Protein AF-A0A7Y3P8Q8-F1 (afdb_monomer_lite)

Sequence (70 aa):
VVTPALGLVQIVGLVLCARRGTSGPNRFGPAPFTGATISDPGIPSTTCPTCGKMVLPGQPYCPTCGTELH

Structure (mmCIF, N/CA/C/O backbone):
data_AF-A0A7Y3P8Q8-F1
#
_entry.id   AF-A0A7Y3P8Q8-F1
#
loop_
_atom_site.group_PDB
_atom_site.id
_atom_site.type_symbol
_atom_site.label_atom_id
_atom_site.label_alt_id
_atom_site.label_comp_id
_atom_site.label_asym_id
_atom_site.label_entity_id
_atom_site.label_seq_id
_atom_site.pdbx_PDB_ins_code
_atom_site.Cartn_x
_atom_site.Cartn_y
_atom_site.Cartn_z
_atom_site.occupancy
_atom_site.B_iso_or_equiv
_atom_site.auth_seq_id
_atom_site.auth_comp_id
_atom_site.auth_asym_id
_atom_site.auth_atom_id
_atom_site.pdbx_PDB_model_num
ATOM 1 N N . VAL A 1 1 ? 44.972 33.938 -36.419 1.00 48.84 1 VAL A N 1
ATOM 2 C CA . VAL A 1 1 ? 45.522 33.601 -35.086 1.00 48.84 1 VAL A CA 1
ATOM 3 C C . VAL A 1 1 ? 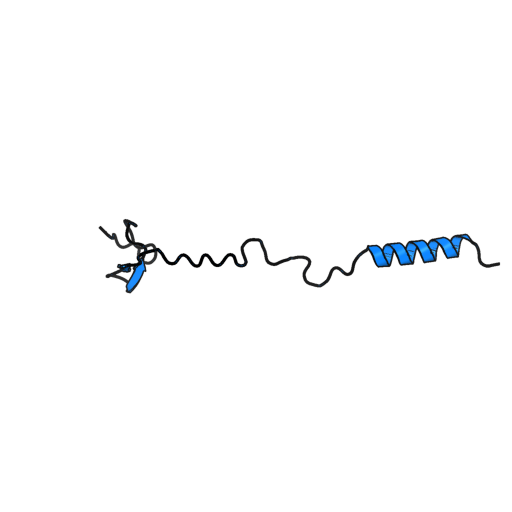44.369 33.313 -34.139 1.00 48.84 1 VAL A C 1
ATOM 5 O O . VAL A 1 1 ? 43.782 34.226 -33.583 1.00 48.84 1 VAL A O 1
ATOM 8 N N . VAL A 1 2 ? 43.950 32.049 -34.059 1.00 50.03 2 VAL A N 1
ATOM 9 C CA . VAL A 1 2 ? 42.908 31.625 -33.114 1.00 50.03 2 VAL A CA 1
ATOM 10 C C . VAL A 1 2 ? 43.514 31.729 -31.717 1.00 50.03 2 VAL A C 1
ATOM 12 O O . VAL A 1 2 ? 44.530 31.099 -31.436 1.00 50.03 2 VAL A O 1
ATOM 15 N N . THR A 1 3 ? 42.955 32.589 -30.877 1.00 54.09 3 THR A N 1
ATOM 16 C CA . THR A 1 3 ? 43.433 32.858 -29.521 1.00 54.09 3 THR A CA 1
ATOM 17 C C . THR A 1 3 ? 43.461 31.542 -28.725 1.00 54.09 3 THR A C 1
ATOM 19 O O . THR A 1 3 ? 42.414 30.897 -28.622 1.00 54.09 3 THR A O 1
ATOM 22 N N . PRO A 1 4 ? 44.598 31.115 -28.137 1.00 58.75 4 PRO A N 1
ATOM 23 C CA . PRO A 1 4 ? 44.707 29.821 -27.441 1.00 58.75 4 PRO A CA 1
ATOM 24 C C . PRO A 1 4 ? 43.728 29.671 -26.260 1.00 58.75 4 PRO A C 1
ATOM 26 O O . PRO A 1 4 ? 43.390 28.557 -25.865 1.00 58.75 4 PRO A O 1
ATOM 29 N N . ALA A 1 5 ? 43.204 30.788 -25.746 1.00 59.09 5 ALA A N 1
ATOM 30 C CA . ALA A 1 5 ? 42.172 30.815 -24.715 1.00 59.09 5 ALA A CA 1
ATOM 31 C C . ALA A 1 5 ? 40.827 30.212 -25.171 1.00 59.09 5 ALA A C 1
ATOM 33 O O . ALA A 1 5 ? 40.136 29.594 -24.365 1.00 59.09 5 ALA A O 1
ATOM 34 N N . LEU A 1 6 ? 40.460 30.330 -26.455 1.00 60.06 6 LEU A N 1
ATOM 35 C CA . LEU A 1 6 ? 39.178 29.816 -26.950 1.00 60.06 6 LEU A CA 1
ATOM 36 C C . LEU A 1 6 ? 39.167 28.280 -26.995 1.00 60.06 6 LEU A C 1
ATOM 38 O O . LEU A 1 6 ? 38.149 27.665 -26.697 1.00 60.06 6 LEU A O 1
ATOM 42 N N . GLY A 1 7 ? 40.315 27.660 -27.293 1.00 69.12 7 GLY A N 1
ATOM 43 C CA . GLY A 1 7 ? 40.459 26.202 -27.299 1.00 69.12 7 GLY A CA 1
ATOM 44 C C . GLY A 1 7 ? 40.238 25.593 -25.915 1.00 69.12 7 GLY A C 1
ATOM 45 O O . GLY A 1 7 ? 39.481 24.636 -25.774 1.00 69.12 7 GLY A O 1
ATOM 46 N N . LEU A 1 8 ? 40.819 26.198 -24.875 1.00 72.00 8 LEU A N 1
ATOM 47 C CA . LEU A 1 8 ? 40.631 25.737 -23.497 1.00 72.00 8 LEU A CA 1
ATOM 48 C C . LEU A 1 8 ? 39.189 25.934 -23.015 1.00 72.00 8 LEU A C 1
ATOM 50 O O . LEU A 1 8 ? 38.652 25.042 -22.366 1.00 72.00 8 LEU A O 1
ATOM 54 N N . VAL A 1 9 ? 38.528 27.038 -23.380 1.00 77.88 9 VAL A N 1
ATOM 55 C CA . VAL A 1 9 ? 37.115 27.277 -23.029 1.00 77.88 9 VAL A CA 1
ATOM 56 C C . VAL A 1 9 ? 36.187 26.243 -23.677 1.00 77.88 9 VAL A C 1
ATOM 58 O O . VAL A 1 9 ? 35.292 25.735 -23.006 1.00 77.88 9 VAL A O 1
ATOM 61 N N . GLN A 1 10 ? 36.424 25.868 -24.939 1.00 75.75 10 GLN A N 1
ATOM 62 C CA . GLN A 1 10 ? 35.631 24.841 -25.630 1.00 75.75 10 GLN A CA 1
ATOM 63 C C . GLN A 1 10 ? 35.848 23.443 -25.036 1.00 75.75 10 GLN A C 1
ATOM 65 O O . GLN A 1 10 ? 34.886 22.709 -24.816 1.00 75.75 10 GLN A O 1
ATOM 70 N N . ILE A 1 11 ? 37.095 23.085 -24.714 1.00 81.12 11 ILE A N 1
ATOM 71 C CA . ILE A 1 11 ? 37.435 21.788 -24.109 1.00 81.12 11 ILE A CA 1
ATOM 72 C C . ILE A 1 11 ? 36.865 21.688 -22.690 1.00 81.12 11 ILE A C 1
ATOM 74 O O . ILE A 1 11 ? 36.228 20.693 -22.349 1.00 81.12 11 ILE A O 1
ATOM 78 N N . VAL A 1 12 ? 37.042 22.724 -21.865 1.00 83.19 12 VAL A N 1
ATOM 79 C CA . VAL A 1 12 ? 36.494 22.768 -20.502 1.00 83.19 12 VAL A CA 1
ATOM 80 C C . VAL A 1 12 ? 34.965 22.768 -20.538 1.00 83.19 12 VAL A C 1
ATOM 82 O O . VAL A 1 12 ? 34.349 22.039 -19.764 1.00 83.19 12 VAL A O 1
ATOM 85 N N . GLY A 1 13 ? 34.347 23.498 -21.471 1.00 80.88 13 GLY A N 1
ATOM 86 C CA . GLY A 1 13 ? 32.901 23.483 -21.699 1.00 80.88 13 GLY A CA 1
ATOM 87 C C . GLY A 1 13 ? 32.373 22.092 -22.056 1.00 80.88 13 GLY A C 1
ATOM 88 O O . GLY A 1 13 ? 31.479 21.591 -21.378 1.00 80.88 13 GLY A O 1
ATOM 89 N N . LEU A 1 14 ? 32.976 21.418 -23.042 1.00 77.62 14 LEU A N 1
ATOM 90 C CA . LEU A 1 14 ? 32.616 20.051 -23.441 1.00 77.62 14 LEU A CA 1
ATOM 91 C C . LEU A 1 14 ? 32.791 19.040 -22.302 1.00 77.62 14 LEU A C 1
ATOM 93 O O . LEU A 1 14 ? 31.906 18.219 -22.067 1.00 77.62 14 LEU A O 1
ATOM 97 N N . VAL A 1 15 ? 33.896 19.117 -21.557 1.00 83.06 15 VAL A N 1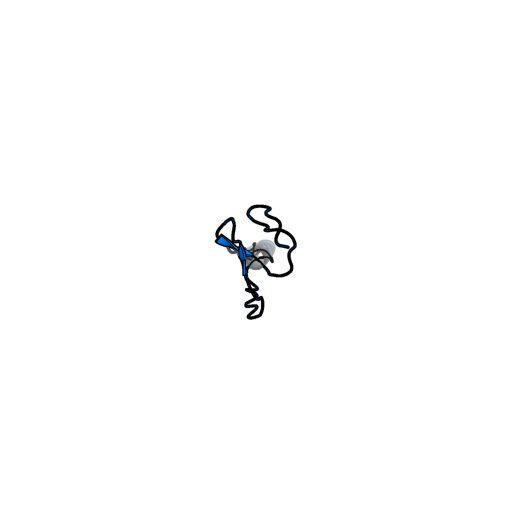
ATOM 98 C CA . VAL A 1 15 ? 34.166 18.225 -20.419 1.00 83.06 15 VAL A CA 1
ATOM 99 C C . VAL A 1 15 ? 33.184 18.476 -19.272 1.00 83.06 15 VAL A C 1
ATOM 101 O O . VAL A 1 15 ? 32.704 17.520 -18.663 1.00 83.06 15 VAL A O 1
ATOM 104 N N . LEU A 1 16 ? 32.839 19.733 -18.979 1.00 76.25 16 LEU A N 1
ATOM 105 C CA . LEU A 1 16 ? 31.839 20.067 -17.965 1.00 76.25 16 LEU A CA 1
ATOM 106 C C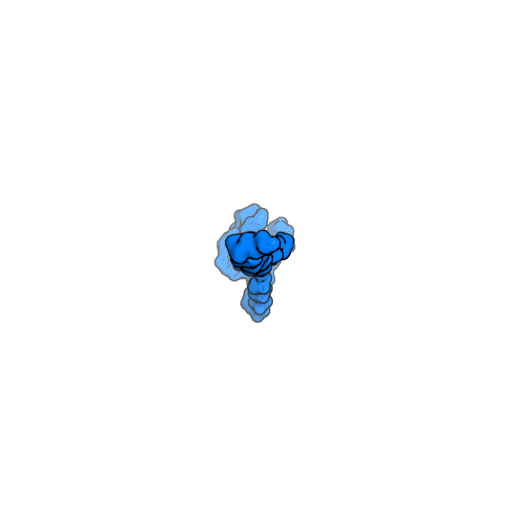 . LEU A 1 16 ? 30.433 19.639 -18.394 1.00 76.25 16 LEU A C 1
ATOM 108 O O . LEU A 1 16 ? 29.722 19.087 -17.563 1.00 76.25 16 LEU A O 1
ATOM 112 N N . CYS A 1 17 ? 30.045 19.817 -19.660 1.00 73.69 17 CYS A N 1
ATOM 113 C CA . CYS A 1 17 ? 28.768 19.337 -20.198 1.00 73.69 17 CYS A CA 1
ATOM 114 C C . CYS A 1 17 ? 28.665 17.807 -20.144 1.00 73.69 17 CYS A C 1
ATOM 116 O O . CYS A 1 17 ? 27.659 17.285 -19.669 1.00 73.69 17 CYS A O 1
ATOM 118 N N . ALA A 1 18 ? 29.722 17.090 -20.538 1.00 73.25 18 ALA A N 1
ATOM 119 C CA . ALA A 1 18 ? 29.766 15.629 -20.474 1.00 73.25 18 ALA A CA 1
ATOM 120 C C . ALA A 1 18 ? 29.723 15.099 -19.027 1.00 73.25 18 ALA A C 1
ATOM 122 O O . ALA A 1 18 ? 29.120 14.062 -18.764 1.00 73.25 18 ALA A O 1
ATOM 123 N N . ARG A 1 19 ? 30.317 15.820 -18.065 1.00 66.94 19 ARG A N 1
ATOM 124 C CA . ARG A 1 19 ? 30.297 15.461 -16.633 1.00 66.94 19 ARG A CA 1
ATOM 125 C C . ARG A 1 19 ? 29.040 15.926 -15.894 1.00 66.94 19 ARG A C 1
ATOM 127 O O . ARG A 1 19 ? 28.746 15.390 -14.830 1.00 66.94 19 ARG A O 1
ATOM 134 N N . ARG A 1 20 ? 28.300 16.915 -16.415 1.00 65.69 20 ARG A N 1
ATOM 135 C CA . ARG A 1 20 ? 27.093 17.465 -15.766 1.00 65.69 20 ARG A CA 1
ATOM 136 C C . ARG A 1 20 ? 25.910 16.497 -15.783 1.00 65.69 20 ARG A C 1
ATOM 138 O O . ARG A 1 20 ? 24.975 16.698 -15.018 1.00 65.69 20 ARG A O 1
ATOM 145 N N . GLY A 1 21 ? 26.016 15.408 -16.538 1.00 59.72 21 GLY A N 1
ATOM 146 C CA . GLY A 1 21 ? 25.142 14.261 -16.392 1.00 59.72 21 GLY A CA 1
ATOM 147 C C . GLY A 1 21 ? 23.838 14.434 -17.151 1.00 59.72 21 GLY A C 1
ATOM 148 O O . GLY A 1 21 ? 23.065 15.365 -16.941 1.00 59.72 21 GLY A O 1
ATOM 149 N N . THR A 1 22 ? 23.556 13.449 -17.990 1.00 61.00 22 THR A N 1
ATOM 150 C CA . THR A 1 22 ? 22.193 13.035 -18.273 1.00 61.00 22 THR A CA 1
ATOM 151 C C . THR A 1 22 ? 21.584 12.559 -16.957 1.00 61.00 22 THR A C 1
ATOM 153 O O . THR A 1 22 ? 21.626 11.383 -16.597 1.00 61.00 22 THR A O 1
ATOM 156 N N . SER A 1 23 ? 21.028 13.494 -16.189 1.00 62.69 23 SER A N 1
ATOM 157 C CA . SER A 1 23 ? 19.976 13.166 -15.241 1.00 62.69 23 SER A CA 1
ATOM 158 C C . SER A 1 23 ? 18.837 12.576 -16.062 1.00 62.69 23 SER A C 1
ATOM 160 O O . SER A 1 23 ? 17.996 13.301 -16.590 1.00 62.69 23 SER A O 1
ATOM 162 N N . GLY A 1 24 ? 18.874 11.257 -16.252 1.00 61.88 24 GLY A N 1
ATOM 163 C CA . GLY A 1 24 ? 17.753 10.521 -16.807 1.00 61.88 24 GLY A CA 1
ATOM 164 C C . GLY A 1 24 ? 16.494 10.801 -15.977 1.00 61.88 24 GLY A C 1
ATOM 165 O O . GLY A 1 24 ? 16.600 11.254 -14.832 1.00 61.88 24 GLY A O 1
ATOM 166 N N . PRO A 1 25 ? 15.300 10.512 -16.514 1.00 68.62 25 PRO A N 1
ATOM 167 C CA . PRO A 1 25 ? 14.023 10.841 -15.871 1.00 68.62 25 PRO A CA 1
ATOM 168 C C . PRO A 1 25 ? 13.821 10.200 -14.483 1.00 68.62 25 PRO A C 1
ATOM 170 O O . PRO A 1 25 ? 12.878 10.544 -13.781 1.00 68.62 25 PRO A O 1
ATOM 173 N N . ASN A 1 26 ? 14.726 9.316 -14.051 1.00 63.34 26 ASN A N 1
ATOM 174 C CA . ASN A 1 26 ? 14.573 8.478 -12.869 1.00 63.34 26 ASN A CA 1
ATOM 175 C C . ASN A 1 26 ? 15.755 8.648 -11.889 1.00 63.34 26 ASN A C 1
ATOM 177 O O . ASN A 1 26 ? 16.383 7.671 -11.491 1.00 63.34 26 ASN A O 1
ATOM 181 N N . ARG A 1 27 ? 16.100 9.886 -11.496 1.00 59.94 27 ARG A N 1
ATOM 182 C CA . ARG A 1 27 ? 17.004 10.125 -10.340 1.00 59.94 27 ARG A CA 1
ATOM 183 C C . ARG A 1 27 ? 16.308 9.859 -8.999 1.00 59.94 27 ARG A C 1
ATOM 185 O O . ARG A 1 27 ? 16.964 9.632 -7.987 1.00 59.94 27 ARG A O 1
ATOM 192 N N . PHE A 1 28 ? 14.982 9.839 -9.020 1.00 62.91 28 PHE A N 1
ATOM 193 C CA . PHE A 1 28 ? 14.163 9.229 -7.991 1.00 62.91 28 PHE A CA 1
ATOM 194 C C . PHE A 1 28 ? 14.049 7.748 -8.345 1.00 62.91 28 PHE A C 1
ATOM 196 O O . PHE A 1 28 ? 13.131 7.336 -9.051 1.00 62.91 28 PHE A O 1
ATOM 203 N N . GLY A 1 29 ? 15.019 6.942 -7.906 1.00 58.69 29 GLY A N 1
ATOM 204 C CA . GLY A 1 29 ? 14.768 5.507 -7.786 1.00 58.69 29 GLY A CA 1
ATOM 205 C C . GLY A 1 29 ? 13.478 5.294 -6.982 1.00 58.69 29 GLY A C 1
ATOM 206 O O . GLY A 1 29 ? 13.095 6.185 -6.210 1.00 58.69 29 GLY A O 1
ATOM 207 N N . PRO A 1 30 ? 12.771 4.167 -7.164 1.00 63.97 30 PRO A N 1
ATOM 208 C CA . PRO A 1 30 ? 11.571 3.921 -6.387 1.00 63.97 30 PRO A CA 1
ATOM 209 C C . PRO A 1 30 ? 11.947 4.031 -4.909 1.00 63.97 30 PRO A C 1
ATOM 211 O O . PRO A 1 30 ? 12.973 3.501 -4.477 1.00 63.97 30 PRO A O 1
ATOM 214 N N . ALA A 1 31 ? 11.172 4.819 -4.165 1.00 58.53 31 ALA A N 1
ATOM 215 C CA . ALA A 1 31 ? 11.416 5.076 -2.755 1.00 58.53 31 ALA A CA 1
ATOM 216 C C . ALA A 1 31 ? 11.652 3.746 -2.000 1.00 58.53 31 ALA A C 1
ATOM 218 O O . ALA A 1 31 ? 11.134 2.718 -2.451 1.00 58.53 31 ALA A O 1
ATOM 219 N N . PRO A 1 32 ? 12.385 3.730 -0.864 1.00 58.59 32 PRO A N 1
ATOM 220 C CA . PRO A 1 32 ? 12.820 2.513 -0.149 1.00 58.59 32 PRO A CA 1
ATOM 221 C C . PRO A 1 32 ? 11.687 1.592 0.357 1.00 58.59 32 PRO A C 1
ATOM 223 O O . PRO A 1 32 ? 11.926 0.651 1.102 1.00 58.59 32 PRO A O 1
ATOM 226 N N . PHE A 1 33 ? 10.452 1.845 -0.061 1.00 59.28 33 PHE A N 1
ATOM 227 C CA . PHE A 1 33 ? 9.252 1.062 0.195 1.00 59.28 33 PHE A CA 1
ATOM 228 C C . PHE A 1 33 ? 8.880 0.138 -0.982 1.00 59.28 33 PHE A C 1
ATOM 230 O O . PHE A 1 33 ? 7.949 -0.653 -0.860 1.00 59.28 33 PHE A O 1
ATOM 237 N N . THR A 1 34 ? 9.570 0.209 -2.129 1.00 59.12 34 THR A N 1
ATOM 238 C CA . THR A 1 34 ? 9.260 -0.660 -3.277 1.00 59.12 34 THR A CA 1
ATOM 239 C C . THR A 1 34 ? 10.044 -1.966 -3.205 1.00 59.12 34 THR A C 1
ATOM 241 O O . THR A 1 34 ? 11.141 -2.084 -3.742 1.00 59.12 34 THR A O 1
ATOM 244 N N . GLY A 1 35 ? 9.415 -2.971 -2.594 1.00 63.62 35 GLY A N 1
ATOM 245 C CA . GLY A 1 35 ? 9.488 -4.326 -3.137 1.00 63.62 35 GLY A CA 1
ATOM 246 C C . GLY A 1 35 ? 10.449 -5.315 -2.486 1.00 63.62 35 GLY A C 1
ATOM 247 O O . GLY A 1 35 ? 10.959 -6.181 -3.185 1.00 63.62 35 GLY A O 1
ATOM 248 N N . ALA A 1 36 ? 10.627 -5.287 -1.165 1.00 55.62 36 ALA A N 1
ATOM 249 C CA . ALA A 1 36 ? 10.832 -6.554 -0.464 1.00 55.62 36 ALA A CA 1
ATOM 250 C C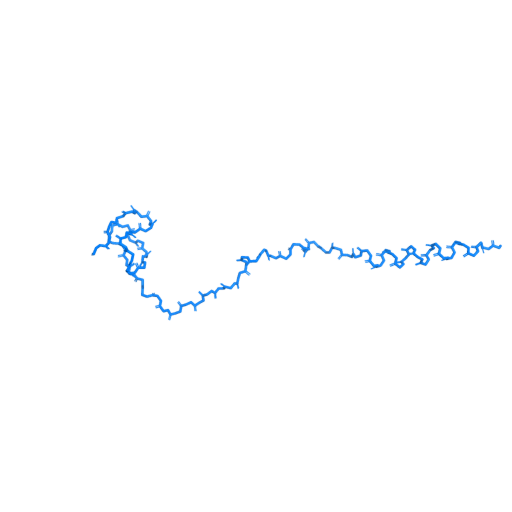 . ALA A 1 36 ? 9.443 -7.160 -0.223 1.00 55.62 36 ALA A C 1
ATOM 252 O O . ALA A 1 36 ? 8.806 -6.918 0.799 1.00 55.62 36 ALA A O 1
ATOM 253 N N . THR A 1 37 ? 8.926 -7.892 -1.209 1.00 50.81 37 THR A N 1
ATOM 254 C CA . THR A 1 37 ? 7.794 -8.794 -1.000 1.00 50.81 37 THR A CA 1
ATOM 255 C C . THR A 1 37 ? 8.244 -9.863 -0.017 1.00 50.81 37 THR A C 1
ATOM 257 O O . THR A 1 37 ? 8.884 -10.843 -0.404 1.00 50.81 37 THR A O 1
ATOM 260 N N . ILE A 1 38 ? 7.943 -9.646 1.262 1.00 59.28 38 ILE A N 1
ATOM 261 C CA . ILE A 1 38 ? 8.032 -10.678 2.286 1.00 59.28 38 ILE A CA 1
ATOM 262 C C . ILE A 1 38 ? 6.977 -11.715 1.905 1.00 59.28 38 ILE A C 1
ATOM 264 O O . ILE A 1 38 ? 5.791 -11.571 2.187 1.00 59.28 38 ILE A O 1
ATOM 268 N N . SER A 1 39 ? 7.416 -12.729 1.171 1.00 58.56 39 SER A N 1
ATOM 269 C CA . SER A 1 39 ? 6.670 -13.969 1.029 1.00 58.56 39 SER A CA 1
ATOM 270 C C . SER A 1 39 ? 6.910 -14.718 2.333 1.00 58.56 39 SER A C 1
ATOM 272 O O . SER A 1 39 ? 7.843 -15.507 2.395 1.00 58.56 39 SER A O 1
ATOM 274 N N . ASP A 1 40 ? 6.171 -14.374 3.392 1.00 66.25 40 ASP A N 1
ATOM 275 C CA . ASP A 1 40 ? 6.180 -15.122 4.652 1.00 66.25 40 ASP A CA 1
ATOM 276 C C . ASP A 1 40 ? 5.172 -16.273 4.522 1.00 66.25 40 ASP A C 1
ATOM 278 O O . ASP A 1 40 ? 3.960 -16.041 4.583 1.00 66.25 40 ASP A O 1
ATOM 282 N N . PRO A 1 41 ? 5.614 -17.516 4.264 1.00 61.59 41 PRO A N 1
ATOM 283 C CA . PRO A 1 41 ? 4.736 -18.665 4.190 1.00 61.59 41 PRO A CA 1
ATOM 284 C C . PRO A 1 41 ? 4.653 -19.237 5.606 1.00 61.59 41 PRO A C 1
ATOM 286 O O . PRO A 1 41 ? 5.270 -20.256 5.909 1.00 61.59 41 PRO A O 1
ATOM 289 N N . GLY A 1 42 ? 3.972 -18.533 6.509 1.00 60.38 42 GLY A N 1
ATOM 290 C CA . GLY A 1 42 ? 3.997 -18.942 7.912 1.00 60.38 42 GLY A CA 1
ATOM 291 C C . GLY A 1 42 ? 2.986 -18.301 8.844 1.00 60.38 42 GLY A C 1
ATOM 292 O O . GLY A 1 42 ? 2.929 -18.702 10.003 1.00 60.38 42 GLY A O 1
ATOM 293 N N . ILE A 1 43 ? 2.165 -17.357 8.382 1.00 61.25 43 ILE A N 1
ATOM 294 C CA . ILE A 1 43 ? 1.184 -16.722 9.257 1.00 61.25 43 ILE A CA 1
ATOM 295 C C . ILE A 1 43 ? -0.149 -17.474 9.142 1.00 61.25 43 ILE A C 1
ATOM 297 O O . ILE A 1 43 ? -0.827 -17.335 8.117 1.00 61.25 43 ILE A O 1
ATOM 301 N N . PRO A 1 44 ? -0.563 -18.274 10.149 1.00 64.19 44 PRO A N 1
ATOM 302 C CA . PRO A 1 44 ? -1.934 -18.767 10.180 1.00 64.19 44 PRO A CA 1
ATOM 303 C C . PRO A 1 44 ? -2.835 -17.534 10.112 1.00 64.19 44 PRO A C 1
ATOM 305 O O . PRO A 1 44 ? -2.603 -16.583 10.836 1.00 64.19 44 PRO A O 1
ATOM 308 N N . SER A 1 45 ? -3.795 -17.479 9.197 1.00 72.44 45 SER A N 1
ATOM 309 C CA . SER A 1 45 ? -4.767 -16.385 9.118 1.00 72.44 45 SER A CA 1
ATOM 310 C C . SER A 1 45 ? -6.136 -16.983 9.389 1.00 72.44 45 SER A C 1
ATOM 312 O O . SER A 1 45 ? -6.517 -17.985 8.789 1.00 72.44 45 SER A O 1
ATOM 314 N N . THR A 1 46 ? -6.856 -16.415 10.352 1.00 81.19 46 THR A N 1
ATOM 315 C CA . THR A 1 46 ? -8.233 -16.807 10.653 1.00 81.19 46 THR A CA 1
ATOM 316 C C . THR A 1 46 ? -9.192 -15.810 10.015 1.00 81.19 46 THR A C 1
ATOM 318 O O . THR A 1 46 ? -8.821 -14.681 9.695 1.00 81.19 46 THR A O 1
ATOM 321 N N . THR A 1 47 ? -10.424 -16.229 9.752 1.00 86.00 47 THR A N 1
ATOM 322 C CA . THR A 1 47 ? -11.441 -15.348 9.170 1.00 86.00 47 THR A CA 1
ATOM 323 C C . THR A 1 47 ? -12.267 -14.753 10.298 1.00 86.00 47 THR A C 1
ATOM 325 O O . THR A 1 47 ? -12.773 -15.479 11.150 1.00 86.00 47 THR A O 1
ATOM 328 N N . CYS A 1 48 ? -12.420 -13.431 10.314 1.00 88.69 48 CYS A N 1
ATOM 329 C CA . CYS A 1 48 ? -13.277 -12.767 11.286 1.00 88.69 48 CYS A CA 1
ATOM 330 C C . CYS A 1 48 ? -14.744 -13.181 11.051 1.00 88.69 48 CYS A C 1
ATOM 332 O O . CYS A 1 48 ? -15.246 -12.969 9.943 1.00 88.69 48 CYS A O 1
ATOM 334 N N . PRO A 1 49 ? -15.460 -13.705 12.064 1.00 84.88 49 PRO A N 1
ATOM 335 C CA . PRO A 1 49 ? -16.846 -14.154 11.906 1.00 84.88 49 PRO A CA 1
ATOM 336 C C . PRO A 1 49 ? -17.826 -13.001 11.645 1.00 84.88 49 PRO A C 1
ATOM 338 O O . PRO A 1 49 ? -18.886 -13.216 11.068 1.00 84.88 49 PRO A O 1
ATOM 341 N N . THR A 1 50 ? -17.472 -11.773 12.031 1.00 89.12 50 THR A N 1
ATOM 342 C CA . THR A 1 50 ? -18.354 -10.603 11.900 1.00 89.12 50 THR A CA 1
ATOM 343 C C . THR A 1 50 ? -18.275 -9.949 10.524 1.00 89.12 50 THR A C 1
ATOM 345 O O . TH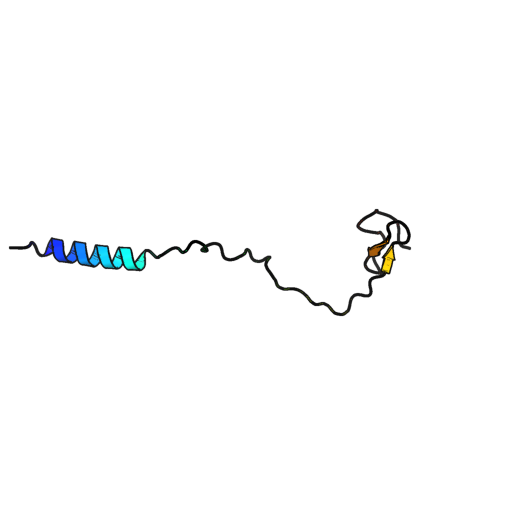R A 1 50 ? -19.291 -9.529 9.983 1.00 89.12 50 THR A O 1
ATOM 348 N N . CYS A 1 51 ? -17.074 -9.831 9.948 1.00 90.31 51 CYS A N 1
ATOM 349 C CA . CYS A 1 51 ? -16.868 -9.108 8.686 1.00 90.31 51 CYS A CA 1
ATOM 350 C C . CYS A 1 51 ? -16.351 -9.979 7.533 1.00 90.31 51 CYS A C 1
ATOM 352 O O . CYS A 1 51 ? -16.267 -9.503 6.401 1.00 90.31 51 CYS A O 1
ATOM 354 N N . GLY A 1 52 ? -15.963 -11.228 7.799 1.00 87.44 52 GLY A N 1
ATOM 355 C CA . GLY A 1 52 ? -15.432 -12.146 6.791 1.00 87.44 52 GLY A CA 1
ATOM 356 C C . GLY A 1 52 ? -14.029 -11.798 6.284 1.00 87.44 52 GLY A C 1
ATOM 357 O O . GLY A 1 52 ? -13.572 -12.376 5.301 1.00 87.44 52 GLY A O 1
ATOM 358 N N . LYS A 1 53 ? -13.329 -10.842 6.908 1.00 88.19 53 LYS A N 1
ATOM 359 C CA . LYS A 1 53 ? -11.953 -10.480 6.537 1.00 88.19 53 LYS A CA 1
ATOM 360 C C . LYS A 1 53 ? -10.937 -11.403 7.200 1.00 88.19 53 LYS A C 1
ATOM 362 O O . LYS A 1 53 ? -11.159 -11.878 8.312 1.00 88.19 53 LYS A O 1
ATOM 367 N N . MET A 1 54 ? -9.802 -11.601 6.532 1.00 85.88 54 MET A N 1
ATOM 368 C CA . MET A 1 54 ? -8.650 -12.270 7.133 1.00 85.88 54 MET A CA 1
ATOM 369 C C . MET A 1 54 ? -8.079 -11.429 8.271 1.00 85.88 54 MET A C 1
ATOM 371 O O . MET A 1 54 ? -7.832 -10.232 8.119 1.00 85.88 54 MET A O 1
ATOM 375 N N . VAL A 1 55 ? -7.840 -12.086 9.395 1.00 87.75 55 VAL A N 1
ATOM 376 C CA . VAL A 1 55 ? -7.220 -11.533 10.591 1.00 87.75 55 VAL A CA 1
ATOM 377 C C . VAL A 1 55 ? -6.140 -12.487 11.084 1.00 87.75 55 VAL A C 1
ATOM 379 O O . VAL A 1 55 ? -6.244 -13.706 10.944 1.00 87.75 55 VAL A O 1
ATOM 382 N N . LEU A 1 56 ? -5.075 -11.926 11.651 1.00 82.94 56 LEU A N 1
ATOM 383 C CA . LEU A 1 56 ? -4.042 -12.729 12.294 1.00 82.94 56 LEU A CA 1
ATOM 384 C C . LEU A 1 56 ? -4.586 -13.305 13.616 1.00 82.94 56 LEU A C 1
ATOM 386 O O . LEU A 1 56 ? -5.090 -12.538 14.438 1.00 82.94 56 LEU A O 1
ATOM 390 N N . PRO A 1 57 ? -4.478 -14.621 13.851 1.00 74.50 57 PRO A N 1
ATOM 391 C CA . PRO A 1 57 ? -4.771 -15.245 15.126 1.00 74.50 57 PRO A CA 1
ATOM 392 C C . PRO A 1 57 ? -3.746 -14.760 16.156 1.00 74.50 57 PRO A C 1
ATOM 394 O O . PRO A 1 57 ? -2.549 -14.697 15.880 1.00 74.50 57 PRO A O 1
ATOM 397 N N . GLY A 1 58 ? -4.236 -14.378 17.333 1.00 79.19 58 GLY A N 1
ATOM 398 C CA . GLY A 1 58 ? -3.438 -13.759 18.396 1.00 79.19 58 GLY A CA 1
ATOM 399 C C . GLY A 1 58 ? -3.648 -12.250 18.546 1.00 79.19 58 GLY A C 1
ATOM 400 O O . GLY A 1 58 ? -3.192 -11.677 19.531 1.00 79.19 58 GLY A O 1
ATOM 401 N N . GLN A 1 59 ? -4.367 -11.603 17.623 1.00 79.06 59 GLN A N 1
ATOM 402 C CA . GLN A 1 59 ? -4.840 -10.230 17.814 1.00 79.06 59 GLN A CA 1
ATOM 403 C C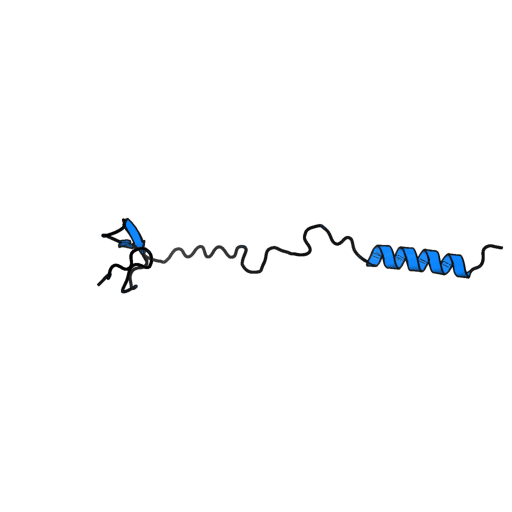 . GLN A 1 59 ? -6.147 -10.243 18.629 1.00 79.06 59 GLN A C 1
ATOM 405 O O . GLN A 1 59 ? -7.087 -10.917 18.208 1.00 79.06 59 GLN A O 1
ATOM 410 N N . PRO A 1 60 ? -6.258 -9.474 19.730 1.00 85.12 60 PRO A N 1
ATOM 411 C CA . PRO A 1 60 ? -7.472 -9.436 20.553 1.00 85.12 60 PRO A CA 1
ATOM 412 C C . PRO A 1 60 ? -8.650 -8.730 19.864 1.00 85.12 60 PRO A C 1
ATOM 414 O O . PRO A 1 60 ? -9.779 -8.787 20.340 1.00 85.12 60 PRO A O 1
ATOM 417 N N . TYR A 1 61 ? -8.403 -8.040 18.747 1.00 89.25 61 TYR A N 1
ATOM 418 C CA . TYR A 1 61 ? -9.416 -7.323 17.980 1.00 89.25 61 TYR A CA 1
ATOM 419 C C . TYR A 1 61 ? -9.155 -7.409 16.475 1.00 89.25 61 TYR A C 1
ATOM 421 O O . TYR A 1 61 ? -8.015 -7.466 16.008 1.00 89.25 61 TYR A O 1
ATOM 429 N N . CYS A 1 62 ? -10.230 -7.371 15.690 1.00 90.88 62 CYS A N 1
ATOM 430 C CA . CYS A 1 62 ? -10.155 -7.280 14.240 1.00 90.88 62 CYS A CA 1
ATOM 431 C C . CYS A 1 62 ? -9.715 -5.862 13.822 1.00 90.88 62 CYS A C 1
ATOM 433 O O . CYS A 1 62 ? -10.430 -4.904 14.116 1.00 90.88 62 CYS A O 1
ATOM 435 N N . PRO A 1 63 ? -8.619 -5.692 13.061 1.00 85.75 63 PRO A N 1
ATOM 436 C CA . PRO A 1 63 ? -8.167 -4.377 12.595 1.00 85.75 63 PRO A CA 1
ATOM 437 C C . PRO A 1 63 ? -9.101 -3.741 11.556 1.00 85.75 63 PRO A C 1
ATOM 439 O O . PRO A 1 63 ? -8.951 -2.568 11.232 1.00 85.75 63 PRO A O 1
ATOM 442 N N . THR A 1 64 ? -10.040 -4.507 10.994 1.00 89.25 64 THR A N 1
ATOM 443 C CA . THR A 1 64 ? -10.949 -4.016 9.952 1.00 89.25 64 THR A CA 1
ATOM 444 C C . THR A 1 64 ? -12.297 -3.565 10.503 1.00 89.25 64 THR A C 1
ATOM 446 O O . THR A 1 64 ? -12.799 -2.532 10.077 1.00 89.25 64 THR A O 1
ATOM 449 N N . CYS A 1 65 ? -12.895 -4.324 11.425 1.00 91.56 65 CYS A N 1
ATOM 450 C CA . CYS A 1 65 ? -14.216 -4.008 11.981 1.00 91.56 65 CYS A CA 1
ATOM 451 C C . CYS A 1 65 ? -14.198 -3.641 13.470 1.00 91.56 65 CYS A C 1
ATOM 453 O O . CYS A 1 65 ? -15.213 -3.181 13.980 1.00 91.56 65 CYS A O 1
ATOM 455 N N . GLY A 1 66 ? -13.079 -3.845 14.172 1.00 89.31 66 GLY A N 1
ATOM 456 C CA . GLY A 1 66 ? -12.954 -3.555 15.602 1.00 89.31 66 GLY A CA 1
ATOM 457 C C . GLY A 1 66 ? -13.626 -4.574 16.525 1.00 89.31 66 GLY A C 1
ATOM 458 O O . GLY A 1 66 ? -13.680 -4.345 17.727 1.00 89.31 66 GLY A O 1
ATOM 459 N N . THR A 1 67 ? -14.140 -5.691 15.998 1.00 90.12 67 THR A N 1
ATOM 460 C CA . THR A 1 67 ? -14.729 -6.752 16.830 1.00 90.12 67 THR A CA 1
ATOM 461 C C . THR A 1 67 ? -13.660 -7.428 17.681 1.00 90.12 67 THR A C 1
ATOM 463 O O . THR A 1 67 ? -12.593 -7.756 17.163 1.00 90.12 67 THR A O 1
ATOM 466 N N . GLU A 1 68 ? -13.969 -7.671 18.952 1.00 88.25 68 GLU A N 1
ATOM 467 C CA . GLU A 1 68 ? -13.146 -8.472 19.856 1.00 88.25 68 GLU A CA 1
ATOM 468 C C . GLU A 1 68 ? -13.078 -9.936 19.395 1.00 88.25 68 GLU A C 1
ATOM 470 O O . GLU A 1 68 ? -14.090 -10.582 19.127 1.00 88.25 68 GLU A O 1
ATOM 475 N N . LEU A 1 69 ? -11.857 -10.439 19.245 1.00 82.25 69 LEU A N 1
ATOM 476 C CA . LEU A 1 69 ? -11.557 -11.816 18.873 1.00 82.25 69 LEU A CA 1
ATOM 477 C C . LEU A 1 69 ? -10.914 -12.450 20.107 1.00 82.25 69 LEU A C 1
ATOM 479 O O . LEU A 1 69 ? -9.697 -12.384 20.273 1.00 82.25 69 LEU A O 1
ATOM 483 N N . HIS A 1 70 ? -11.761 -12.937 21.014 1.00 69.44 70 HIS A N 1
ATOM 484 C CA . HIS A 1 70 ? -11.348 -13.593 22.256 1.00 69.44 70 HIS A CA 1
ATOM 485 C C . HIS A 1 70 ? -11.211 -15.104 22.057 1.00 69.44 70 HIS A C 1
ATOM 487 O O . HIS A 1 70 ? -12.079 -15.683 21.362 1.00 69.44 70 HIS A O 1
#

Foldseek 3Di:
DPDVVVVVVVVVVVVCVVVVDPPDPPPPDPPPPPDPPPPPPDFDWDADPPPRDTDGPPDQADPPPGDGDD

Radius of gyration: 30.25 Å; chains: 1; bounding box: 64×52×57 Å

pLDDT: mean 72.23, std 12.49, range [48.84, 91.56]

Secondary structure (DSSP, 8-state):
---HHHHHHHHHHHHHHHHS----S-SSPPPTTS------TT---EEPTTT--EE-TT-SB-TTT--B--